Protein AF-A0A1W4WM42-F1 (afdb_monomer_lite)

Structure (mmCIF, N/CA/C/O backbone):
data_AF-A0A1W4WM42-F1
#
_entry.id   AF-A0A1W4WM42-F1
#
loop_
_atom_site.group_PDB
_atom_site.id
_atom_site.type_symbol
_atom_site.label_atom_id
_atom_site.label_alt_id
_atom_site.label_comp_id
_atom_site.label_asym_id
_atom_site.label_entity_id
_atom_site.label_seq_id
_atom_site.pdbx_PDB_ins_code
_atom_site.Cartn_x
_atom_site.Cartn_y
_atom_site.Cartn_z
_atom_site.occupancy
_atom_site.B_iso_or_equiv
_atom_site.auth_seq_id
_atom_site.auth_comp_id
_atom_site.auth_asym_id
_atom_site.auth_atom_id
_atom_site.pdbx_PDB_model_num
ATOM 1 N N . MET A 1 1 ? 35.244 -20.559 24.936 1.00 46.44 1 MET A N 1
ATOM 2 C CA . MET A 1 1 ? 34.741 -19.251 24.479 1.00 46.44 1 MET A CA 1
ATOM 3 C C . MET A 1 1 ? 34.326 -19.444 23.039 1.00 46.44 1 MET A C 1
ATOM 5 O O . MET A 1 1 ? 35.200 -19.602 22.203 1.00 46.44 1 MET A O 1
ATOM 9 N N . TYR A 1 2 ? 33.029 -19.606 22.791 1.00 42.97 2 TYR A N 1
ATOM 10 C CA . TYR A 1 2 ? 32.491 -19.576 21.435 1.00 42.97 2 TYR A CA 1
ATOM 11 C C . TYR A 1 2 ? 32.182 -18.110 21.132 1.00 42.97 2 TYR A C 1
ATOM 13 O O . TYR A 1 2 ? 31.343 -17.530 21.820 1.00 42.97 2 TYR A O 1
ATOM 21 N N . ASP A 1 3 ? 32.890 -17.521 20.169 1.00 54.53 3 ASP A N 1
ATOM 22 C CA . ASP A 1 3 ? 32.458 -16.277 19.533 1.00 54.53 3 ASP A CA 1
ATOM 23 C C . ASP A 1 3 ? 31.227 -16.610 18.695 1.00 54.53 3 ASP A C 1
ATOM 25 O O . ASP A 1 3 ? 31.301 -17.280 17.665 1.00 54.53 3 ASP A O 1
ATOM 29 N N . SER A 1 4 ? 30.069 -16.222 19.216 1.00 57.56 4 SER A N 1
ATOM 30 C CA . SER A 1 4 ? 28.809 -16.265 18.495 1.00 57.56 4 SER A CA 1
ATOM 31 C C . SER A 1 4 ? 28.702 -14.948 17.734 1.00 57.56 4 SER A C 1
ATOM 33 O O . SER A 1 4 ? 28.183 -13.971 18.270 1.00 57.56 4 SER A O 1
ATOM 35 N N . GLU A 1 5 ? 29.223 -14.900 16.507 1.00 53.06 5 GLU A N 1
ATOM 36 C CA . GLU A 1 5 ? 28.927 -13.799 15.588 1.00 53.06 5 GLU A CA 1
ATOM 37 C C . GLU A 1 5 ? 27.450 -13.882 15.195 1.00 53.06 5 GLU A C 1
ATOM 39 O O . GLU A 1 5 ? 27.045 -14.586 14.272 1.00 53.06 5 GLU A O 1
ATOM 44 N N . GLY A 1 6 ? 26.619 -13.196 15.974 1.00 50.31 6 GLY A N 1
ATOM 45 C CA . GLY A 1 6 ? 25.247 -12.897 15.609 1.00 50.31 6 GLY A CA 1
ATOM 46 C C . GLY A 1 6 ? 25.228 -11.800 14.554 1.00 50.31 6 GLY A C 1
ATOM 47 O O . GLY A 1 6 ? 24.956 -10.652 14.887 1.00 50.31 6 GLY A O 1
ATOM 48 N N . ASP A 1 7 ? 25.484 -12.145 13.291 1.00 55.72 7 ASP A N 1
ATOM 49 C CA . ASP A 1 7 ? 25.092 -11.296 12.162 1.00 55.72 7 ASP A CA 1
ATOM 50 C C . ASP A 1 7 ? 23.602 -11.510 11.873 1.00 55.72 7 ASP A C 1
ATOM 52 O O . ASP A 1 7 ? 23.193 -12.179 10.925 1.00 55.72 7 ASP A O 1
ATOM 56 N N . SER A 1 8 ? 22.763 -10.976 12.759 1.00 56.47 8 SER A N 1
ATOM 57 C CA . SER A 1 8 ? 21.355 -10.752 12.452 1.00 56.47 8 SER A CA 1
ATOM 58 C C . SER A 1 8 ? 21.225 -9.367 11.822 1.00 56.47 8 SER A C 1
ATOM 60 O O . SER A 1 8 ? 20.674 -8.450 12.431 1.00 56.47 8 SER A O 1
ATOM 62 N N . SER A 1 9 ? 21.772 -9.213 10.612 1.00 56.16 9 SER A N 1
ATOM 63 C CA . SER A 1 9 ? 21.512 -8.070 9.739 1.00 56.16 9 SER A CA 1
ATOM 64 C C . SER A 1 9 ? 20.041 -8.092 9.329 1.00 56.16 9 SER A C 1
ATOM 66 O O . SER A 1 9 ? 19.601 -8.849 8.459 1.00 56.16 9 SER A O 1
ATOM 68 N N . ASP A 1 10 ? 19.265 -7.282 10.038 1.00 55.94 10 ASP A N 1
ATOM 69 C CA . ASP A 1 10 ? 17.878 -6.979 9.744 1.00 55.94 10 ASP A CA 1
ATOM 70 C C . ASP A 1 10 ? 17.793 -6.281 8.377 1.00 55.94 10 ASP A C 1
ATOM 72 O O . ASP A 1 10 ? 18.057 -5.092 8.226 1.00 55.94 10 ASP A O 1
ATOM 76 N N . SER A 1 11 ? 17.493 -7.085 7.360 1.00 58.47 11 SER A N 1
ATOM 77 C CA . SER A 1 11 ? 16.616 -6.739 6.245 1.00 58.47 11 SER A CA 1
ATOM 78 C C . SER A 1 11 ? 16.812 -5.357 5.586 1.00 58.47 11 SER A C 1
ATOM 80 O O . SER A 1 11 ? 15.885 -4.552 5.488 1.00 58.47 11 SER A O 1
ATOM 82 N N . GLU A 1 12 ? 17.955 -5.132 4.919 1.00 57.66 12 GLU A N 1
ATOM 83 C CA . GLU A 1 12 ? 17.879 -4.337 3.686 1.00 57.66 12 GLU A CA 1
ATOM 84 C C . GLU A 1 12 ? 17.015 -5.125 2.696 1.00 57.66 12 GLU A C 1
ATOM 86 O O . GLU A 1 12 ? 17.472 -6.029 1.992 1.00 57.66 12 GLU A O 1
ATOM 91 N N . ILE A 1 13 ? 15.734 -4.781 2.619 1.00 57.53 13 ILE A N 1
ATOM 92 C CA . ILE A 1 13 ? 14.934 -5.073 1.439 1.00 57.53 13 ILE A CA 1
ATOM 93 C C . ILE A 1 13 ? 15.579 -4.260 0.311 1.00 57.53 13 ILE A C 1
ATOM 95 O O . ILE A 1 13 ? 15.204 -3.120 0.045 1.00 57.53 13 ILE A O 1
ATOM 99 N N . VAL A 1 14 ? 16.602 -4.825 -0.337 1.00 65.19 14 VAL A N 1
ATOM 100 C CA . VAL A 1 14 ? 17.242 -4.226 -1.508 1.00 65.19 14 VAL A CA 1
ATOM 101 C C . VAL A 1 14 ? 16.279 -4.416 -2.674 1.00 65.19 14 VAL A C 1
ATOM 103 O O . VAL A 1 14 ? 16.413 -5.343 -3.475 1.00 65.19 14 VAL A O 1
ATOM 106 N N . ILE A 1 15 ? 15.248 -3.570 -2.731 1.00 76.88 15 ILE A N 1
ATOM 107 C CA . ILE A 1 15 ? 14.290 -3.507 -3.834 1.00 76.88 15 ILE A CA 1
ATOM 108 C C . ILE A 1 15 ? 15.116 -3.168 -5.085 1.00 76.88 15 ILE A C 1
ATOM 110 O O . ILE A 1 15 ? 15.375 -2.004 -5.369 1.00 76.88 15 ILE A O 1
ATOM 114 N N . MET A 1 16 ? 15.557 -4.206 -5.807 1.00 82.06 16 MET A N 1
ATOM 115 C CA . MET A 1 16 ? 16.469 -4.184 -6.965 1.00 82.06 16 MET A CA 1
ATOM 116 C C . MET A 1 16 ? 17.983 -4.113 -6.657 1.00 82.06 16 MET A C 1
ATOM 118 O O . MET A 1 16 ? 18.680 -3.218 -7.140 1.00 82.06 16 MET A O 1
ATOM 122 N N . LYS A 1 17 ? 18.536 -5.103 -5.935 1.00 87.56 17 LYS A N 1
ATOM 123 C CA . LYS A 1 17 ? 20.002 -5.307 -5.890 1.00 87.56 17 LYS A CA 1
ATOM 124 C C . LYS A 1 17 ? 20.543 -5.590 -7.296 1.00 87.56 17 LYS A C 1
ATOM 126 O O . LYS A 1 17 ? 19.946 -6.366 -8.043 1.00 87.56 17 LYS A O 1
ATOM 131 N N . LYS A 1 18 ? 21.688 -4.994 -7.654 1.00 88.12 18 LYS A N 1
ATOM 132 C CA . LYS A 1 18 ? 22.393 -5.332 -8.901 1.00 88.12 18 LYS A CA 1
ATOM 133 C C . LYS A 1 18 ? 22.715 -6.832 -8.916 1.00 88.12 18 LYS A C 1
ATOM 135 O O . LYS A 1 18 ? 23.320 -7.338 -7.976 1.00 88.12 18 LYS A O 1
ATOM 140 N N . CYS A 1 19 ? 22.311 -7.519 -9.983 1.00 89.75 19 CYS A N 1
ATOM 141 C CA . CYS A 1 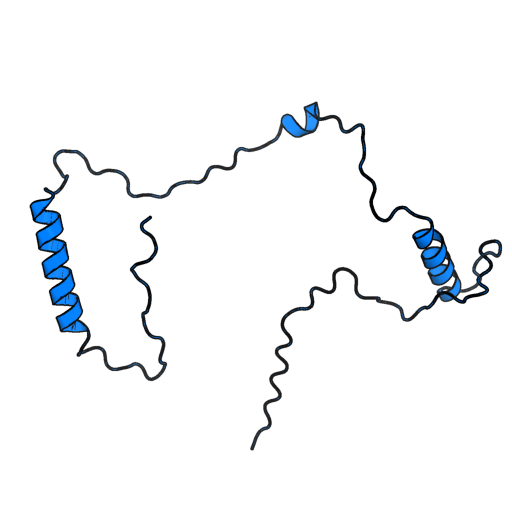19 ? 22.627 -8.934 -10.198 1.00 89.75 19 CYS A CA 1
ATOM 142 C C . CYS A 1 19 ? 23.918 -9.131 -11.009 1.00 89.75 19 CYS A C 1
ATOM 144 O O . CYS A 1 19 ? 24.550 -10.176 -10.906 1.00 89.75 19 CYS A O 1
ATOM 146 N N . LEU A 1 20 ? 24.289 -8.139 -11.824 1.00 92.00 20 LEU A N 1
ATOM 147 C CA . LEU A 1 20 ? 25.465 -8.157 -12.690 1.00 92.00 20 LEU A CA 1
ATOM 148 C C . LEU A 1 20 ? 26.388 -7.001 -12.305 1.00 92.00 20 LEU A C 1
ATOM 150 O O . LEU A 1 20 ? 25.910 -5.888 -12.054 1.00 92.00 20 LEU A O 1
ATOM 154 N N . ASP A 1 21 ? 27.690 -7.272 -12.278 1.00 93.06 21 ASP A N 1
ATOM 155 C CA . ASP A 1 21 ? 28.724 -6.272 -12.021 1.00 93.06 21 ASP A CA 1
ATOM 156 C C . ASP A 1 21 ? 29.145 -5.602 -13.334 1.00 93.06 21 ASP A C 1
ATOM 158 O O . ASP A 1 21 ? 30.170 -5.919 -13.926 1.00 93.06 21 ASP A O 1
ATOM 162 N N . VAL A 1 22 ? 28.265 -4.741 -13.852 1.00 92.94 22 VAL A N 1
ATOM 163 C CA . VAL A 1 22 ? 28.484 -4.000 -15.101 1.00 92.94 22 VAL A CA 1
ATOM 164 C C . VAL A 1 22 ? 28.365 -2.506 -14.830 1.00 92.94 22 VAL A C 1
ATOM 166 O O . VAL A 1 22 ? 27.436 -2.037 -14.156 1.00 92.94 22 VAL A O 1
ATOM 169 N N . GLU A 1 23 ? 29.304 -1.749 -15.390 1.00 92.75 23 GLU A N 1
ATOM 170 C CA . GLU A 1 23 ? 29.344 -0.292 -15.334 1.00 92.75 23 GLU A CA 1
ATOM 171 C C . GLU A 1 23 ? 29.279 0.311 -16.738 1.00 92.75 23 GLU A C 1
ATOM 173 O O . GLU A 1 23 ? 29.737 -0.287 -17.712 1.00 92.75 23 GLU A O 1
ATOM 178 N N . LEU A 1 24 ? 28.687 1.504 -16.841 1.00 90.69 24 LEU A N 1
ATOM 179 C CA . LEU A 1 24 ? 28.594 2.234 -18.102 1.00 90.69 24 LEU A CA 1
ATOM 180 C C . LEU A 1 24 ? 29.871 3.070 -18.308 1.00 90.69 24 LEU A C 1
ATOM 182 O O . LEU A 1 24 ? 30.097 3.979 -17.501 1.00 90.69 24 LEU A O 1
ATOM 186 N N . PRO A 1 25 ? 30.659 2.830 -19.371 1.00 90.19 25 PRO A N 1
ATOM 187 C CA . PRO A 1 25 ? 31.861 3.607 -19.644 1.00 90.19 25 PRO A CA 1
ATOM 188 C C . PRO A 1 25 ? 31.528 5.065 -20.022 1.00 90.19 25 PRO A C 1
ATOM 190 O O . PRO A 1 25 ? 30.446 5.344 -20.551 1.00 90.19 25 PRO A O 1
ATOM 193 N N . PRO A 1 26 ? 32.433 6.022 -19.746 1.00 85.31 26 PRO A N 1
ATOM 194 C CA . PRO A 1 26 ? 32.214 7.444 -20.025 1.00 85.31 26 PRO A CA 1
ATOM 195 C C . PRO A 1 26 ? 32.161 7.774 -21.527 1.00 85.31 26 PRO A C 1
ATOM 197 O O . PRO A 1 26 ? 31.552 8.770 -21.910 1.00 85.31 26 PRO A O 1
ATOM 200 N N . ASP A 1 27 ? 32.774 6.943 -22.366 1.00 87.06 27 ASP A N 1
ATOM 201 C CA . ASP A 1 27 ? 32.887 7.051 -23.823 1.00 87.06 27 ASP A CA 1
ATOM 202 C C . ASP A 1 27 ? 31.955 6.080 -24.574 1.00 87.06 27 ASP A C 1
ATOM 204 O O . ASP A 1 27 ? 32.191 5.755 -25.737 1.00 87.06 27 ASP A O 1
ATOM 208 N N . PHE A 1 28 ? 30.877 5.626 -23.922 1.00 87.12 28 PHE A N 1
ATOM 209 C CA . PHE A 1 28 ? 29.890 4.732 -24.526 1.00 87.12 28 PHE A CA 1
ATOM 210 C C . PHE A 1 28 ? 29.264 5.338 -25.794 1.00 87.12 28 PHE A C 1
ATOM 212 O O . PHE A 1 28 ? 28.661 6.414 -25.748 1.00 87.12 28 PHE A O 1
ATOM 219 N N . ASP A 1 29 ? 29.365 4.617 -26.912 1.00 89.44 29 ASP A N 1
ATOM 220 C CA . ASP A 1 29 ? 28.775 5.000 -28.194 1.00 89.44 29 ASP A CA 1
ATOM 221 C C . ASP A 1 29 ? 27.442 4.259 -28.413 1.00 89.44 29 ASP A C 1
ATOM 223 O O . ASP A 1 29 ? 27.447 3.079 -28.771 1.00 89.44 29 ASP A O 1
ATOM 227 N N . PRO A 1 30 ? 26.286 4.931 -28.249 1.00 86.44 30 PRO A N 1
ATOM 228 C CA . PRO A 1 30 ? 24.975 4.303 -28.393 1.00 86.44 30 PRO A CA 1
ATOM 229 C C . PRO A 1 30 ? 24.604 3.998 -29.853 1.00 86.44 30 PRO A C 1
ATOM 231 O O . PRO A 1 30 ? 23.530 3.456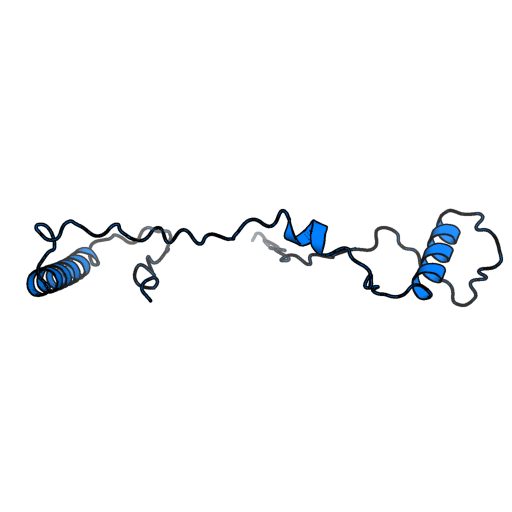 -30.105 1.00 86.44 30 PRO A O 1
ATOM 234 N N . THR A 1 31 ? 25.427 4.385 -30.832 1.00 88.75 31 THR A N 1
ATOM 235 C CA . THR A 1 31 ? 25.140 4.142 -32.255 1.00 88.75 31 THR A CA 1
ATOM 236 C C . THR A 1 31 ? 25.657 2.794 -32.747 1.00 88.75 31 THR A C 1
ATOM 238 O O . THR A 1 31 ? 25.185 2.294 -33.771 1.00 88.75 31 THR A O 1
ATOM 241 N N . LYS A 1 32 ? 26.600 2.185 -32.022 1.00 90.44 32 LYS A N 1
ATOM 242 C CA . LYS A 1 32 ? 27.148 0.874 -32.365 1.00 90.44 32 LYS A CA 1
ATOM 243 C C . LYS A 1 32 ? 26.266 -0.240 -31.795 1.00 90.44 32 LYS A C 1
ATOM 245 O O . LYS A 1 32 ? 25.823 -0.136 -30.651 1.00 90.44 32 LYS A O 1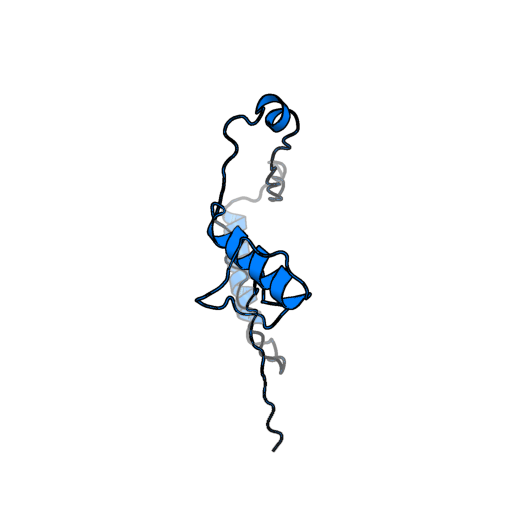
ATOM 250 N N . PRO A 1 33 ? 25.994 -1.304 -32.569 1.00 91.88 33 PRO A N 1
ATOM 251 C CA . PRO A 1 33 ? 25.301 -2.469 -32.038 1.00 91.88 33 PRO A CA 1
ATOM 252 C C . PRO A 1 33 ? 26.192 -3.183 -31.004 1.00 91.88 33 PRO A C 1
ATOM 254 O O . PRO A 1 33 ? 27.398 -3.277 -31.228 1.00 91.88 33 PRO A O 1
ATOM 257 N N . PRO A 1 34 ? 25.629 -3.695 -29.895 1.00 93.06 34 PRO A N 1
ATOM 258 C CA . PRO A 1 34 ? 26.397 -4.459 -28.918 1.00 93.06 34 PRO A CA 1
ATOM 259 C C . PRO A 1 34 ? 26.816 -5.811 -29.508 1.00 93.06 34 PRO A C 1
ATOM 261 O O . PRO A 1 34 ? 25.989 -6.528 -30.078 1.00 93.06 34 PRO A O 1
ATOM 264 N N . GLU A 1 35 ? 28.088 -6.168 -29.357 1.00 92.81 35 GLU A N 1
ATOM 265 C CA . GLU A 1 35 ? 28.662 -7.435 -29.828 1.00 92.81 35 GLU A CA 1
ATOM 266 C C . GLU A 1 35 ? 28.733 -8.472 -28.696 1.00 92.81 35 GLU A C 1
ATOM 268 O O . GLU A 1 35 ? 28.749 -9.680 -28.940 1.00 92.81 35 GLU A O 1
ATOM 273 N N . THR A 1 36 ? 28.716 -8.005 -27.444 1.00 93.75 36 THR A N 1
ATOM 274 C CA . THR A 1 36 ? 28.770 -8.830 -26.233 1.00 93.75 36 THR A CA 1
ATOM 275 C C . THR A 1 36 ? 27.567 -8.613 -25.309 1.00 93.75 36 THR A C 1
ATOM 277 O O . THR A 1 36 ? 26.841 -7.619 -25.384 1.00 93.75 36 THR A O 1
ATOM 280 N N . GLY A 1 37 ? 27.352 -9.559 -24.387 1.00 92.56 37 GLY A N 1
ATOM 281 C CA . GLY A 1 37 ? 26.295 -9.446 -23.377 1.00 92.56 37 GLY A CA 1
ATOM 282 C C . GLY A 1 37 ? 26.505 -8.278 -22.405 1.00 92.56 37 GLY A C 1
ATOM 283 O O . GLY A 1 37 ? 25.534 -7.641 -22.003 1.00 92.56 37 GLY A O 1
ATOM 284 N N . GLU A 1 38 ? 27.754 -7.960 -22.058 1.00 93.62 38 GLU A N 1
ATOM 285 C CA . GLU A 1 38 ? 28.084 -6.826 -21.184 1.00 93.62 38 GLU A CA 1
ATOM 286 C C . GLU A 1 38 ? 27.783 -5.484 -21.863 1.00 93.62 38 GLU A C 1
ATOM 288 O O . GLU A 1 38 ? 27.129 -4.629 -21.265 1.00 93.62 38 GLU A O 1
ATOM 293 N N . GLU A 1 39 ? 28.155 -5.326 -23.137 1.00 93.50 39 GLU A N 1
ATOM 294 C CA . GLU A 1 39 ? 27.826 -4.136 -23.938 1.00 93.50 39 GLU A CA 1
ATOM 295 C C . GLU A 1 39 ? 26.316 -3.951 -24.096 1.00 93.50 39 GLU A C 1
ATOM 297 O O . GLU A 1 39 ? 25.814 -2.827 -24.063 1.00 93.50 39 GLU A O 1
ATOM 302 N N . TYR A 1 40 ? 25.564 -5.047 -24.218 1.00 94.69 40 TYR A N 1
ATOM 303 C CA . TYR A 1 40 ? 24.107 -4.976 -24.229 1.00 94.69 40 TYR A CA 1
ATOM 304 C C . TYR A 1 40 ? 23.562 -4.420 -22.904 1.00 94.69 40 TYR A C 1
ATOM 306 O O . TYR A 1 40 ? 22.700 -3.539 -22.904 1.00 94.69 40 TYR A O 1
ATOM 314 N N . VAL A 1 41 ? 24.088 -4.873 -21.761 1.00 95.19 41 VAL A N 1
ATOM 315 C CA . VAL A 1 41 ? 23.697 -4.335 -20.447 1.00 95.19 41 VAL A CA 1
ATOM 316 C C . VAL A 1 41 ? 24.063 -2.852 -20.335 1.00 95.19 41 VAL A C 1
ATOM 318 O O . VAL A 1 41 ? 23.250 -2.064 -19.851 1.00 95.19 41 VAL A O 1
ATOM 321 N N . GLN A 1 42 ? 25.229 -2.440 -20.837 1.00 94.19 42 GLN A N 1
ATOM 322 C CA . GLN A 1 42 ? 25.627 -1.030 -20.911 1.00 94.19 42 GLN A CA 1
ATOM 323 C C . GLN A 1 42 ? 24.658 -0.204 -21.769 1.00 94.19 42 GLN A C 1
ATOM 325 O O . GLN A 1 42 ? 24.213 0.860 -21.335 1.00 94.19 42 GLN A O 1
ATOM 330 N N . TYR A 1 43 ? 24.248 -0.716 -22.931 1.00 94.62 43 TYR A N 1
ATOM 331 C CA . TYR A 1 43 ? 23.251 -0.072 -23.789 1.00 94.62 43 TYR A CA 1
ATOM 332 C C . TYR A 1 43 ? 21.931 0.165 -23.049 1.00 94.62 43 TYR A C 1
ATOM 334 O O . TYR A 1 43 ? 21.414 1.283 -23.030 1.00 94.62 43 TYR A O 1
ATOM 342 N N . VAL A 1 44 ? 21.428 -0.854 -22.349 1.00 94.19 44 VAL A N 1
ATOM 343 C CA . VAL A 1 44 ? 20.206 -0.751 -21.536 1.00 94.19 44 VAL A CA 1
ATOM 344 C C . VAL A 1 44 ? 20.383 0.239 -20.378 1.00 94.19 44 VAL A C 1
ATOM 346 O O . VAL A 1 44 ? 19.471 1.007 -20.067 1.00 94.19 44 VAL A O 1
ATOM 349 N N . MET A 1 45 ? 21.555 0.274 -19.733 1.00 94.06 45 MET A N 1
ATOM 350 C CA . MET A 1 45 ? 21.861 1.261 -18.689 1.00 94.06 45 MET A CA 1
ATOM 351 C C . MET A 1 45 ? 21.859 2.693 -19.235 1.00 94.06 45 MET A C 1
ATOM 353 O O . MET A 1 45 ? 21.377 3.597 -18.549 1.00 94.06 45 MET A O 1
ATOM 357 N N . TYR A 1 46 ? 22.383 2.908 -20.445 1.00 94.00 46 TYR A N 1
ATOM 358 C CA . TYR A 1 46 ? 22.344 4.195 -21.135 1.00 94.00 46 TYR A CA 1
ATOM 359 C C . TYR A 1 46 ? 20.907 4.595 -21.497 1.00 94.00 46 TYR A C 1
ATOM 361 O O . TYR A 1 46 ? 20.464 5.680 -21.121 1.00 94.00 46 TYR A O 1
ATOM 369 N N . GLU A 1 47 ? 20.151 3.706 -22.145 1.00 93.88 47 GLU A N 1
ATOM 370 C CA . GLU A 1 47 ? 18.754 3.937 -22.530 1.00 93.88 47 GLU A CA 1
ATOM 371 C C . GLU A 1 47 ? 17.889 4.278 -21.307 1.00 93.88 47 GLU A C 1
ATOM 373 O O . GLU A 1 47 ? 17.152 5.267 -21.306 1.00 93.88 47 GLU A O 1
ATOM 378 N N . ARG A 1 48 ? 18.058 3.539 -20.203 1.00 93.19 48 ARG A N 1
ATOM 379 C CA . ARG A 1 48 ? 17.337 3.782 -18.947 1.00 93.19 48 ARG A CA 1
ATOM 380 C C . ARG A 1 48 ? 17.567 5.185 -18.383 1.00 93.19 48 ARG A C 1
ATOM 382 O O . ARG A 1 48 ? 16.650 5.727 -17.769 1.00 93.19 48 ARG A O 1
ATOM 389 N N . LYS A 1 49 ? 18.754 5.782 -18.562 1.00 90.81 49 LYS A N 1
ATOM 390 C CA . LYS A 1 49 ? 19.020 7.167 -18.121 1.00 90.81 49 LYS A CA 1
ATOM 391 C C . LYS A 1 49 ? 18.179 8.189 -18.889 1.00 90.81 49 LYS A C 1
ATOM 393 O O . LYS A 1 49 ? 17.902 9.255 -18.348 1.00 90.81 49 LYS A O 1
ATOM 398 N N . MET A 1 50 ? 17.770 7.865 -20.116 1.00 92.19 50 MET A N 1
ATOM 399 C CA . MET A 1 50 ? 16.903 8.710 -20.941 1.00 92.19 50 MET A CA 1
ATOM 400 C C . MET A 1 50 ? 15.418 8.502 -20.624 1.00 92.19 50 MET A C 1
ATOM 402 O O . MET A 1 50 ? 14.591 9.380 -20.880 1.00 92.19 50 MET A O 1
ATOM 406 N N . CYS A 1 51 ? 15.057 7.358 -20.040 1.00 93.50 51 CYS A N 1
ATOM 407 C CA . CYS A 1 51 ? 13.701 7.100 -19.579 1.00 93.50 51 CYS A CA 1
ATOM 408 C C . CYS A 1 51 ? 13.341 7.957 -18.354 1.00 93.50 51 CYS A C 1
ATOM 410 O O . CYS A 1 51 ? 14.144 8.205 -17.454 1.00 93.50 51 CYS A O 1
ATOM 412 N N . LYS A 1 52 ? 12.069 8.358 -18.268 1.00 94.81 52 LYS A N 1
ATOM 413 C CA . LYS A 1 52 ? 11.532 9.018 -17.071 1.00 94.81 52 LYS A CA 1
ATOM 414 C C . LYS A 1 52 ? 11.526 8.032 -15.898 1.00 94.81 52 LYS A C 1
ATOM 416 O O . LYS A 1 52 ? 11.083 6.897 -16.050 1.00 94.81 52 LYS A O 1
ATOM 421 N N . LYS A 1 53 ? 11.957 8.480 -14.712 1.00 92.31 53 LYS A N 1
ATOM 422 C CA . LYS A 1 53 ? 12.013 7.646 -13.492 1.00 92.31 53 LYS A CA 1
ATOM 423 C C . LYS A 1 53 ? 10.644 7.088 -13.090 1.00 92.31 53 LYS A C 1
ATOM 425 O O . LYS A 1 53 ? 10.552 5.969 -12.601 1.00 92.31 53 LYS A O 1
ATOM 430 N N . TRP A 1 54 ? 9.602 7.886 -13.272 1.00 93.94 54 TRP A N 1
ATOM 431 C CA . TRP A 1 54 ? 8.216 7.498 -13.071 1.00 93.94 54 TRP A CA 1
ATOM 432 C C . TRP A 1 54 ? 7.365 8.173 -14.143 1.00 93.94 54 TRP A C 1
ATOM 434 O O . TRP A 1 54 ? 7.702 9.249 -14.644 1.00 93.94 54 TRP A O 1
ATOM 444 N N . VAL A 1 55 ? 6.268 7.523 -14.504 1.00 93.94 55 VAL A N 1
ATOM 445 C CA . VAL A 1 55 ? 5.266 8.040 -15.434 1.00 93.94 55 VAL A CA 1
ATOM 446 C C . VAL A 1 55 ? 3.892 7.773 -14.837 1.00 93.94 55 VAL A C 1
ATOM 448 O O . VAL A 1 55 ? 3.671 6.721 -14.243 1.00 93.94 55 VAL A O 1
ATOM 451 N N . VAL A 1 56 ? 2.981 8.733 -14.967 1.00 92.62 56 VAL A N 1
ATOM 452 C CA . VAL A 1 56 ? 1.576 8.579 -14.573 1.00 92.62 56 VAL A CA 1
ATOM 453 C C . VAL A 1 56 ? 0.753 8.561 -15.851 1.00 92.62 56 VAL A C 1
ATOM 455 O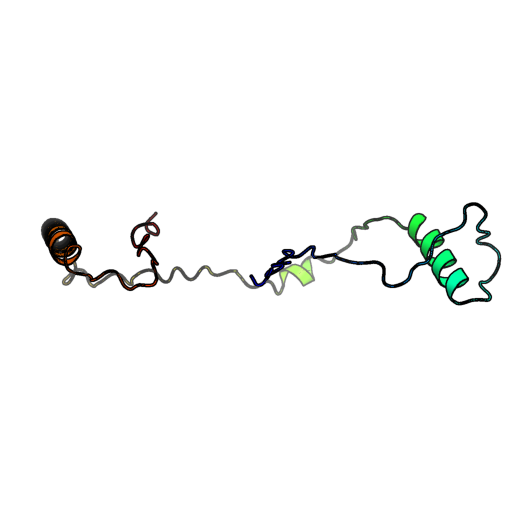 O . VAL A 1 56 ? 0.917 9.433 -16.703 1.00 92.62 56 VAL A O 1
ATOM 458 N N . ALA A 1 57 ? -0.109 7.560 -16.007 1.00 91.75 57 ALA A N 1
ATOM 459 C CA . ALA A 1 57 ? -1.045 7.517 -17.120 1.00 91.75 57 ALA A CA 1
ATOM 460 C C . ALA A 1 57 ? -2.212 8.479 -16.844 1.00 91.75 57 ALA A C 1
ATOM 462 O O . ALA A 1 57 ? -2.918 8.325 -15.851 1.00 91.75 57 ALA A O 1
ATOM 463 N N . GLU A 1 58 ? -2.412 9.470 -17.715 1.00 85.81 58 GLU A N 1
ATOM 464 C CA . GLU A 1 58 ? -3.433 10.514 -17.526 1.00 85.81 58 GLU A CA 1
ATOM 465 C C . GLU A 1 58 ? -4.859 10.006 -17.804 1.00 85.81 58 GLU A C 1
ATOM 467 O O . GLU A 1 58 ? -5.800 10.362 -17.098 1.00 85.81 58 GLU A O 1
ATOM 472 N N . ASN A 1 59 ? -5.022 9.125 -18.795 1.00 83.69 59 ASN A N 1
ATOM 473 C CA . ASN A 1 59 ? -6.329 8.678 -19.288 1.00 83.69 59 ASN A CA 1
ATOM 474 C C . ASN A 1 59 ? -6.672 7.258 -18.826 1.00 83.69 59 ASN A C 1
ATOM 476 O O . ASN A 1 59 ? -6.792 6.332 -19.629 1.00 83.69 59 ASN A O 1
ATOM 480 N N . ILE A 1 60 ? -6.831 7.083 -17.516 1.00 85.62 60 ILE A N 1
ATOM 481 C CA . ILE A 1 60 ? -7.321 5.830 -16.934 1.00 85.62 60 ILE A CA 1
ATOM 482 C C . ILE A 1 60 ? -8.857 5.868 -16.890 1.00 85.62 60 ILE A C 1
ATOM 484 O O . ILE A 1 60 ? -9.444 6.811 -16.356 1.00 85.62 60 ILE A O 1
ATOM 488 N N . ASN A 1 61 ? -9.521 4.840 -17.430 1.00 84.31 61 ASN A N 1
ATOM 489 C CA . ASN A 1 61 ? -10.982 4.721 -17.397 1.00 84.31 61 ASN A CA 1
ATOM 490 C C . ASN A 1 61 ? -11.471 4.383 -15.977 1.00 84.31 61 ASN A C 1
ATOM 492 O O . ASN A 1 61 ? -11.563 3.217 -15.595 1.00 84.31 61 ASN A O 1
ATOM 496 N N . LYS A 1 62 ? -11.802 5.420 -15.204 1.00 82.00 62 LYS A N 1
ATOM 497 C CA . LYS A 1 62 ? -12.248 5.311 -13.805 1.00 82.00 62 LYS A CA 1
ATOM 498 C C . LYS A 1 62 ? -13.526 4.490 -13.634 1.00 82.00 62 LYS A C 1
ATOM 500 O O . LYS A 1 62 ? -13.692 3.841 -12.609 1.00 82.00 62 LYS A O 1
ATOM 505 N N . THR A 1 63 ? -14.377 4.447 -14.657 1.00 83.44 63 THR A N 1
ATOM 506 C CA . THR A 1 63 ? -15.644 3.713 -14.621 1.00 83.44 63 THR A CA 1
ATOM 507 C C . THR A 1 63 ? -15.436 2.208 -14.454 1.00 83.44 63 THR A C 1
ATOM 509 O O . THR A 1 63 ? -16.265 1.558 -13.834 1.00 83.44 63 THR A O 1
ATOM 512 N N . GLU A 1 64 ? -14.332 1.639 -14.947 1.00 77.56 64 GLU A N 1
ATOM 513 C CA . GLU A 1 64 ? -14.007 0.223 -14.710 1.00 77.56 64 GLU A CA 1
ATOM 514 C C . GLU A 1 64 ? -13.362 -0.015 -13.339 1.00 77.56 64 GLU A C 1
ATOM 516 O O . GLU A 1 64 ? -13.597 -1.056 -12.726 1.00 77.56 64 GLU A O 1
ATOM 521 N N . LEU A 1 65 ? -12.586 0.951 -12.830 1.00 78.31 65 LEU A N 1
ATOM 522 C CA . LEU A 1 65 ? -11.968 0.838 -11.505 1.00 78.31 65 LEU A CA 1
ATOM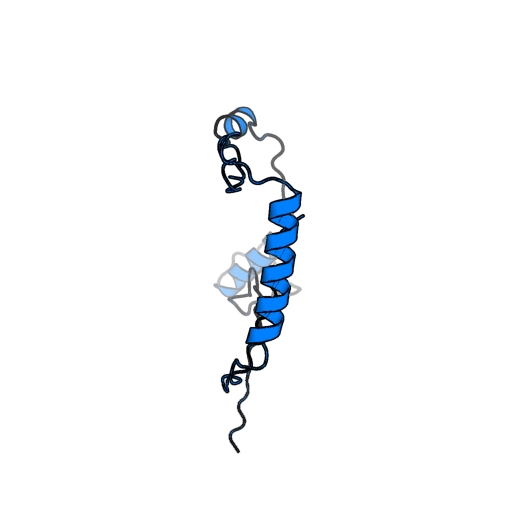 523 C C . LEU A 1 65 ? -12.998 0.904 -10.381 1.00 78.31 65 LEU A C 1
ATOM 525 O O . LEU A 1 65 ? -12.850 0.199 -9.391 1.00 78.31 65 LEU A O 1
ATOM 529 N N . GLU A 1 66 ? -14.030 1.729 -10.531 1.00 80.25 66 GLU A N 1
ATOM 530 C CA . GLU A 1 66 ? -15.056 1.939 -9.506 1.00 80.25 66 GLU A CA 1
ATOM 531 C C . GLU A 1 66 ? -16.084 0.796 -9.449 1.00 80.25 66 GLU A C 1
ATOM 533 O O . GLU A 1 66 ? -16.662 0.545 -8.396 1.00 80.25 66 GLU A O 1
ATOM 538 N N . LYS A 1 67 ? -16.288 0.057 -10.550 1.00 83.50 67 LYS A N 1
ATOM 539 C CA . LYS A 1 67 ? -17.307 -1.008 -10.643 1.00 83.50 67 LYS A CA 1
ATOM 540 C C . LYS A 1 67 ? -17.109 -2.167 -9.667 1.00 83.50 67 LYS A C 1
ATOM 542 O O . LYS A 1 67 ? -18.093 -2.765 -9.251 1.00 83.50 67 LYS A O 1
ATOM 547 N N . ASN A 1 68 ? -15.862 -2.505 -9.339 1.00 80.88 68 ASN A N 1
ATOM 548 C CA . ASN A 1 68 ? -15.523 -3.747 -8.632 1.00 80.88 68 ASN A CA 1
ATOM 549 C C . ASN A 1 68 ? -14.786 -3.510 -7.304 1.00 80.88 68 ASN A C 1
ATOM 551 O O . ASN A 1 68 ? -14.088 -4.403 -6.824 1.00 80.88 68 ASN A O 1
ATOM 555 N N . GLN A 1 69 ? -14.900 -2.321 -6.707 1.00 85.19 69 GLN A N 1
ATOM 556 C CA . GLN A 1 69 ? -14.303 -2.077 -5.393 1.00 85.19 69 GLN A CA 1
ATOM 557 C C . GLN A 1 69 ? -15.148 -2.712 -4.290 1.00 85.19 69 GLN A C 1
ATOM 559 O O . GLN A 1 69 ? -16.338 -2.436 -4.149 1.00 85.19 69 GLN A O 1
ATOM 564 N N . THR A 1 70 ? -14.518 -3.555 -3.479 1.00 88.00 70 THR A N 1
ATOM 565 C CA . THR A 1 70 ? -15.114 -4.079 -2.250 1.00 88.00 70 THR A CA 1
ATOM 566 C C . THR A 1 70 ? -14.917 -3.086 -1.114 1.00 88.00 70 THR A C 1
ATOM 568 O O . THR A 1 70 ? -13.829 -2.529 -0.956 1.00 88.00 70 THR A O 1
ATOM 571 N N . PHE A 1 71 ? -15.941 -2.899 -0.283 1.00 85.88 71 PHE A N 1
ATOM 572 C CA . PHE A 1 71 ? -15.800 -2.111 0.937 1.00 85.88 71 PHE A CA 1
ATOM 573 C C . PHE A 1 71 ? -14.881 -2.824 1.927 1.00 85.88 71 PHE A C 1
ATOM 575 O O . PHE A 1 71 ? -15.022 -4.023 2.170 1.00 85.88 71 PHE A O 1
ATOM 582 N N . TYR A 1 72 ? -13.969 -2.067 2.530 1.00 87.62 72 TYR A N 1
ATOM 583 C CA . TYR A 1 72 ? -13.272 -2.525 3.720 1.00 87.62 72 TYR A CA 1
ATOM 584 C C . TYR A 1 72 ? -14.244 -2.458 4.900 1.00 87.62 72 TYR A C 1
ATOM 586 O O . TYR A 1 72 ? -14.646 -1.373 5.321 1.00 87.62 72 TYR A O 1
ATOM 594 N N . VAL A 1 73 ? -14.654 -3.619 5.405 1.00 86.19 73 VAL A N 1
ATOM 595 C CA . VAL A 1 73 ? -15.473 -3.717 6.613 1.00 86.19 73 VAL A CA 1
ATOM 596 C C . VAL A 1 73 ? -14.536 -3.998 7.775 1.00 86.19 73 VAL A C 1
ATOM 598 O O . VAL A 1 73 ? -14.035 -5.112 7.911 1.00 86.19 73 VAL A O 1
ATOM 601 N N . THR A 1 74 ? -14.315 -3.001 8.631 1.00 82.69 74 THR A N 1
ATOM 602 C CA . THR A 1 74 ? -13.783 -3.267 9.967 1.00 82.69 74 THR A CA 1
ATOM 603 C C . THR A 1 74 ? -14.876 -4.000 10.726 1.00 82.69 74 THR A C 1
ATOM 605 O O . THR A 1 74 ? -15.840 -3.386 11.190 1.00 82.69 74 THR A O 1
ATOM 608 N N . VAL A 1 75 ? -14.774 -5.324 10.800 1.00 78.19 75 VAL A N 1
ATOM 609 C CA . VAL A 1 75 ? -15.611 -6.097 11.711 1.00 78.19 75 VAL A CA 1
ATOM 610 C C . VAL A 1 75 ? -15.145 -5.707 13.106 1.00 78.19 75 VAL A C 1
ATOM 612 O O . VAL A 1 75 ? -14.135 -6.196 13.599 1.00 78.19 75 VAL A O 1
ATOM 615 N N . ASN A 1 76 ? -15.840 -4.752 13.723 1.00 69.81 76 ASN A N 1
ATOM 616 C CA . ASN A 1 76 ? -15.703 -4.530 15.150 1.00 69.81 76 ASN A CA 1
ATOM 617 C C . ASN A 1 76 ? -16.303 -5.767 15.819 1.00 69.81 76 ASN A C 1
ATOM 619 O O . ASN A 1 76 ? -17.501 -5.804 16.101 1.00 69.81 76 ASN A O 1
ATOM 623 N N . GLU A 1 77 ? -15.478 -6.791 16.037 1.00 69.38 77 GLU A N 1
ATOM 624 C CA . GLU A 1 77 ? -15.782 -7.973 16.851 1.00 69.38 77 GLU A CA 1
ATOM 625 C C . GLU A 1 77 ? -15.854 -7.584 18.340 1.00 69.38 77 GLU A C 1
ATOM 627 O O . GLU A 1 77 ? -15.250 -8.203 19.210 1.00 69.38 77 GLU A O 1
ATOM 632 N N . GLY A 1 78 ? -16.561 -6.494 18.644 1.00 75.94 78 GLY A N 1
ATOM 633 C CA . GLY A 1 78 ? -16.874 -6.116 20.009 1.00 75.94 78 GLY A CA 1
ATOM 634 C C . GLY A 1 78 ? -17.831 -7.124 20.639 1.00 75.94 78 GLY A C 1
ATOM 635 O O . GLY A 1 78 ? -18.424 -7.978 19.977 1.00 75.94 78 GLY A O 1
ATOM 636 N N . CYS A 1 79 ? -18.029 -7.004 21.945 1.00 79.06 79 CYS A N 1
ATOM 637 C CA . CYS A 1 79 ? -19.010 -7.824 22.638 1.00 79.06 79 CYS A CA 1
ATOM 638 C C . CYS A 1 79 ? -20.432 -7.493 22.161 1.00 79.06 79 CYS A C 1
ATOM 640 O O . CYS A 1 79 ? -20.845 -6.331 22.140 1.00 79.06 79 CYS A O 1
ATOM 642 N N . VAL A 1 80 ? -21.214 -8.524 21.836 1.00 83.94 80 VAL A N 1
ATOM 643 C CA . VAL A 1 80 ? -22.659 -8.381 21.618 1.00 83.94 80 VAL A CA 1
ATOM 644 C C . VAL A 1 80 ? -23.303 -7.937 22.935 1.00 83.94 80 VAL A C 1
ATOM 646 O O . VAL A 1 80 ? -23.079 -8.557 23.976 1.00 83.94 80 VAL A O 1
ATOM 649 N N . LYS A 1 81 ? -24.101 -6.861 22.904 1.00 84.06 81 LYS A N 1
ATOM 650 C CA . LYS A 1 81 ? -24.790 -6.342 24.094 1.00 84.06 81 LYS A CA 1
ATOM 651 C C . LYS A 1 81 ? -25.710 -7.423 24.678 1.00 84.06 81 LYS A C 1
ATOM 653 O O . LYS A 1 81 ? -26.536 -7.988 23.960 1.00 84.06 81 LYS A O 1
ATOM 658 N N . ALA A 1 82 ? -25.591 -7.676 25.981 1.00 87.00 82 ALA A N 1
ATOM 659 C CA . ALA A 1 82 ? -26.504 -8.567 26.686 1.00 87.00 82 ALA A CA 1
ATOM 660 C C . ALA A 1 82 ? -27.943 -8.000 26.687 1.00 87.00 82 ALA A C 1
ATOM 662 O O . ALA A 1 82 ? -28.120 -6.776 26.659 1.00 87.00 82 ALA A O 1
ATOM 663 N N . PRO A 1 83 ? -28.979 -8.857 26.738 1.00 90.81 83 PRO A N 1
ATOM 664 C CA . PRO A 1 83 ? -30.359 -8.415 26.932 1.00 90.81 83 PRO A CA 1
ATOM 665 C C . PRO A 1 83 ? -30.498 -7.529 28.175 1.00 90.81 83 PRO A C 1
ATOM 667 O O . PRO A 1 83 ? -29.841 -7.784 29.183 1.00 90.81 83 PRO A O 1
ATOM 670 N N . ASP A 1 84 ? -31.392 -6.534 28.140 1.00 87.38 84 ASP A N 1
ATOM 671 C CA . ASP A 1 84 ? -31.490 -5.526 29.210 1.00 87.38 84 ASP A CA 1
ATOM 672 C C . ASP A 1 84 ? -31.800 -6.134 30.592 1.00 87.38 84 ASP A C 1
ATOM 674 O O . ASP A 1 84 ? -31.335 -5.630 31.609 1.00 87.38 84 ASP A O 1
ATOM 678 N N . SER A 1 85 ? -32.510 -7.266 30.641 1.00 90.31 85 SER A N 1
ATOM 679 C CA . SER A 1 85 ? -32.806 -7.999 31.882 1.00 90.31 85 SER A CA 1
ATOM 680 C C . SER A 1 85 ? -31.605 -8.729 32.495 1.00 90.31 85 SER A C 1
ATOM 682 O O . SER A 1 85 ? -31.714 -9.251 33.600 1.00 90.31 85 SER A O 1
ATOM 684 N N . MET A 1 86 ? -30.495 -8.840 31.763 1.00 88.44 86 MET A N 1
ATOM 685 C CA . MET A 1 86 ? -29.257 -9.503 32.189 1.00 88.44 86 MET A CA 1
ATOM 686 C C . MET A 1 86 ? -28.089 -8.521 32.309 1.00 88.44 86 MET A C 1
ATOM 688 O O . MET A 1 86 ? -26.962 -8.946 32.564 1.00 88.44 86 MET A O 1
ATOM 692 N N . LEU A 1 87 ? -28.332 -7.221 32.116 1.00 91.62 87 LEU A N 1
ATOM 693 C CA . LEU A 1 87 ? -27.299 -6.217 32.309 1.00 91.62 87 LEU A CA 1
ATOM 694 C C . LEU A 1 87 ? -27.007 -6.069 33.807 1.00 91.62 87 LEU A C 1
ATOM 696 O O . LEU A 1 87 ? -27.928 -5.811 34.586 1.00 91.62 87 LEU A O 1
ATOM 700 N N . PRO A 1 88 ? -25.744 -6.216 34.230 1.00 92.19 88 PRO A N 1
ATOM 701 C CA . PRO A 1 88 ? -25.382 -5.951 35.608 1.00 92.19 88 PRO A CA 1
ATOM 702 C C . PRO A 1 88 ? -25.515 -4.457 35.911 1.00 92.19 88 PRO A C 1
ATOM 704 O O . PRO A 1 88 ? -25.221 -3.609 35.063 1.00 92.19 88 PRO A O 1
ATOM 707 N N . THR A 1 89 ? -25.907 -4.127 37.140 1.00 93.94 89 THR A N 1
ATOM 708 C CA . THR A 1 89 ? -25.887 -2.740 37.618 1.00 93.94 89 THR A CA 1
ATOM 709 C C . THR A 1 89 ? -24.451 -2.220 37.679 1.00 93.94 89 THR A C 1
ATOM 711 O O . THR A 1 89 ? -23.505 -2.991 37.846 1.00 93.94 89 THR A O 1
ATOM 714 N N . GLU A 1 90 ? -24.273 -0.906 37.549 1.00 94.12 90 GLU A N 1
ATOM 715 C CA . GLU A 1 90 ? -22.948 -0.276 37.613 1.00 94.12 90 GLU A CA 1
ATOM 716 C C . GLU A 1 90 ? -22.255 -0.546 38.956 1.00 94.12 90 GLU A C 1
ATOM 718 O O . GLU A 1 90 ? -21.092 -0.941 38.986 1.00 94.12 90 GLU A O 1
ATOM 723 N N . GLU A 1 91 ? -22.998 -0.442 40.060 1.00 96.19 91 GLU A N 1
ATOM 724 C CA . GLU A 1 91 ? -22.499 -0.741 41.407 1.00 96.19 91 GLU A CA 1
ATOM 725 C C . GLU A 1 91 ? -21.948 -2.170 41.514 1.00 96.19 91 GLU A C 1
ATOM 727 O O . GLU A 1 91 ? -20.861 -2.377 42.052 1.00 96.19 91 GLU A O 1
ATOM 732 N N . TRP A 1 92 ? -22.650 -3.153 40.936 1.00 95.19 92 TRP A N 1
ATOM 733 C CA . TRP A 1 92 ? -22.197 -4.543 40.928 1.00 95.19 92 TRP A CA 1
ATOM 734 C C . TRP A 1 92 ? -20.921 -4.713 40.099 1.00 95.19 92 TRP A C 1
ATOM 736 O O . TRP A 1 92 ? -20.008 -5.419 40.520 1.00 95.19 92 TRP A O 1
ATOM 746 N N . GLN A 1 93 ? -20.820 -4.051 38.941 1.00 96.00 93 GLN A N 1
ATOM 747 C CA . GLN A 1 93 ? -19.616 -4.112 38.103 1.00 96.00 93 GLN A CA 1
ATOM 748 C C . GLN A 1 93 ? -18.393 -3.540 38.835 1.00 96.00 93 GLN A C 1
ATOM 750 O O . GLN A 1 93 ? -17.321 -4.146 38.795 1.00 96.00 93 GLN A O 1
ATOM 755 N N . LEU A 1 94 ? -18.559 -2.413 39.535 1.00 96.81 94 LEU A N 1
ATOM 756 C CA . LEU A 1 94 ? -17.496 -1.782 40.322 1.00 96.81 94 LEU A CA 1
ATOM 757 C C . LEU A 1 94 ? -17.056 -2.665 41.496 1.00 96.81 94 LEU A C 1
ATOM 759 O O . LEU A 1 94 ? -15.857 -2.863 41.692 1.00 96.81 94 LEU A O 1
ATOM 763 N N . GLU A 1 95 ? -18.007 -3.260 42.218 1.00 96.88 95 GLU A N 1
ATOM 764 C CA . GLU A 1 95 ? -17.715 -4.195 43.309 1.00 96.88 95 GLU A CA 1
ATOM 765 C C . GLU A 1 95 ? -16.950 -5.435 42.804 1.00 96.88 95 GLU A C 1
ATOM 767 O O . GLU A 1 95 ? -15.987 -5.881 43.432 1.00 96.88 95 GLU A O 1
ATOM 772 N N . GLN A 1 96 ? -17.336 -5.996 41.649 1.00 97.12 96 GLN A N 1
ATOM 773 C CA . GLN A 1 96 ? -16.604 -7.118 41.048 1.00 97.12 96 GLN A CA 1
ATOM 774 C C . GLN A 1 96 ? -15.190 -6.719 40.614 1.00 97.12 96 GLN A C 1
ATOM 776 O O . GLN A 1 96 ? -14.252 -7.499 40.793 1.00 97.12 96 GLN A O 1
ATOM 781 N N . LEU A 1 97 ? -15.018 -5.512 40.069 1.00 96.75 97 LEU A N 1
ATOM 782 C CA . LEU A 1 97 ? -13.715 -5.009 39.645 1.00 96.75 97 LEU A CA 1
ATOM 783 C C . LEU A 1 97 ? -12.763 -4.820 40.836 1.00 96.75 97 LEU A C 1
ATOM 785 O O . LEU A 1 97 ? -11.589 -5.188 40.747 1.00 96.75 97 LEU A O 1
ATOM 789 N N . GLU A 1 98 ? -13.264 -4.299 41.957 1.00 96.00 98 GLU A N 1
ATOM 790 C CA . GLU A 1 98 ? -12.499 -4.155 43.200 1.00 96.00 98 GLU A CA 1
ATOM 791 C C . GLU A 1 98 ? -12.062 -5.519 43.743 1.00 96.00 98 GLU A C 1
ATOM 793 O O . GLU A 1 98 ? -10.863 -5.756 43.921 1.00 96.00 98 GLU A O 1
ATOM 798 N N . LYS A 1 99 ? -13.004 -6.461 43.886 1.00 95.38 99 LYS A N 1
ATOM 799 C CA . LYS A 1 99 ? -12.714 -7.839 44.320 1.00 95.38 99 LYS A CA 1
ATOM 800 C C . LYS A 1 99 ? -11.691 -8.522 43.418 1.00 95.38 99 LYS A C 1
ATOM 802 O O . LYS A 1 99 ? -10.781 -9.196 43.901 1.00 95.38 99 LYS A O 1
ATOM 807 N N . PHE A 1 100 ? -11.808 -8.339 42.103 1.00 95.75 100 PHE A N 1
ATOM 808 C CA . PHE A 1 100 ? -10.848 -8.888 41.151 1.00 95.75 100 PHE A CA 1
ATOM 809 C C . PHE A 1 100 ? -9.457 -8.261 41.313 1.00 95.75 100 PHE A C 1
ATOM 811 O O . PHE A 1 100 ? -8.451 -8.968 41.256 1.00 95.75 100 PHE A O 1
ATOM 818 N N . SER A 1 101 ? -9.379 -6.952 41.564 1.00 94.50 101 SER A N 1
ATOM 819 C CA . SER A 1 101 ? -8.119 -6.249 41.830 1.00 94.50 101 SER A CA 1
ATOM 820 C C . SER A 1 101 ? -7.424 -6.775 43.089 1.00 94.50 101 SER A C 1
ATOM 822 O O . SER A 1 101 ? -6.223 -7.055 43.067 1.00 94.50 101 SER A O 1
ATOM 824 N N . GLU A 1 102 ? -8.172 -6.976 44.174 1.00 93.56 102 GLU A N 1
ATOM 825 C CA . GLU A 1 102 ? -7.656 -7.580 45.406 1.00 93.56 102 GLU A CA 1
ATOM 826 C C . GLU A 1 102 ? -7.193 -9.020 45.188 1.00 93.56 102 GLU A C 1
ATOM 828 O O . GLU A 1 102 ? -6.083 -9.381 45.583 1.00 93.56 102 GLU A O 1
ATOM 833 N N . PHE A 1 103 ? -7.990 -9.821 44.478 1.00 93.56 103 PHE A N 1
ATOM 834 C CA . PHE A 1 103 ? -7.625 -11.187 44.123 1.00 93.56 103 PHE A CA 1
ATOM 835 C C . PHE A 1 103 ? -6.329 -11.235 43.300 1.00 93.56 103 PHE A C 1
ATOM 837 O O . PHE A 1 103 ? -5.431 -12.017 43.609 1.00 93.56 103 PHE A O 1
ATOM 844 N N . ARG A 1 104 ? -6.167 -10.346 42.308 1.00 92.31 104 ARG A N 1
ATOM 845 C CA . ARG A 1 104 ? -4.919 -10.224 41.534 1.00 92.31 104 ARG A CA 1
ATOM 846 C C . ARG A 1 104 ? -3.718 -9.886 42.419 1.00 92.31 104 ARG A C 1
ATOM 848 O O . ARG A 1 104 ? -2.648 -10.471 42.237 1.00 92.31 104 ARG A O 1
ATOM 855 N N . LYS A 1 105 ? -3.876 -8.977 43.386 1.00 88.69 105 LYS A N 1
ATOM 856 C CA . LYS A 1 105 ? -2.813 -8.645 44.354 1.00 88.69 105 LYS A CA 1
ATOM 857 C C . LYS A 1 105 ? -2.475 -9.832 45.253 1.00 88.69 105 LYS A C 1
ATOM 859 O O . LYS A 1 105 ? -1.312 -10.008 45.585 1.00 88.69 105 LYS A O 1
ATOM 864 N N . PHE A 1 106 ? -3.464 -10.646 45.612 1.00 88.69 106 PHE A N 1
ATOM 865 C CA . PHE A 1 106 ? -3.276 -11.837 46.436 1.00 88.69 106 PHE A CA 1
ATOM 866 C C . PHE A 1 106 ? -2.530 -12.967 45.708 1.00 88.69 106 PHE A C 1
ATOM 868 O O . PHE A 1 106 ? -1.704 -13.633 46.326 1.00 88.69 106 PHE A O 1
ATOM 875 N N . ILE A 1 107 ? -2.766 -13.170 44.405 1.00 88.00 107 ILE A N 1
ATOM 876 C CA . ILE A 1 107 ? -2.091 -14.232 43.629 1.00 88.00 107 ILE A CA 1
ATOM 877 C C . ILE A 1 107 ? -0.676 -13.855 43.169 1.00 88.00 107 ILE A C 1
ATOM 879 O O . ILE A 1 107 ? 0.177 -14.733 43.051 1.00 88.00 107 ILE A O 1
ATOM 883 N N . THR A 1 108 ? -0.399 -12.566 42.933 1.00 80.06 108 THR A N 1
ATOM 884 C CA . THR A 1 108 ? 0.897 -12.085 42.408 1.00 80.06 108 THR A CA 1
ATOM 885 C C . THR A 1 108 ? 2.124 -12.539 43.232 1.00 80.06 108 THR A C 1
ATOM 887 O O . THR A 1 108 ? 3.113 -12.926 42.618 1.00 80.06 108 THR A O 1
ATOM 890 N N . PRO A 1 109 ? 2.098 -12.588 44.581 1.00 69.75 109 PRO A N 1
ATOM 891 C CA . PRO A 1 109 ? 3.214 -13.087 45.392 1.00 69.75 109 PRO A CA 1
ATOM 892 C C . PRO A 1 109 ? 3.490 -14.597 45.273 1.00 69.75 109 PRO A C 1
ATOM 894 O O . PRO A 1 109 ? 4.487 -15.065 45.812 1.00 69.75 109 PRO A O 1
ATOM 897 N N . SER A 1 110 ? 2.599 -15.368 44.636 1.00 58.38 110 SER A N 1
ATOM 898 C CA . SER A 1 110 ? 2.623 -16.842 44.625 1.00 58.38 110 SER A CA 1
ATOM 899 C C . SER A 1 110 ? 2.905 -17.473 43.261 1.00 58.38 110 SER A C 1
ATOM 901 O O . SER A 1 110 ? 2.914 -18.697 43.158 1.00 58.38 110 SER A O 1
ATOM 903 N N . VAL A 1 111 ? 3.153 -16.673 42.220 1.00 59.06 111 VAL A N 1
ATOM 904 C CA . VAL A 1 111 ? 3.676 -17.198 40.954 1.00 59.06 111 VAL A CA 1
ATOM 905 C C . VAL A 1 111 ? 5.176 -17.423 41.162 1.00 59.06 111 VAL A C 1
ATOM 907 O O . VAL A 1 111 ? 5.899 -16.432 41.276 1.00 59.06 111 VAL A O 1
ATOM 910 N N . PRO A 1 112 ? 5.676 -18.673 41.274 1.00 51.19 112 PRO A N 1
ATOM 911 C CA . PRO A 1 112 ? 7.112 -18.895 41.208 1.00 51.19 112 PRO A CA 1
ATOM 912 C C . PRO A 1 112 ? 7.571 -18.343 39.864 1.00 51.19 112 PRO A C 1
ATOM 914 O O . PRO A 1 112 ? 7.004 -18.700 38.830 1.00 51.19 112 PRO A O 1
ATOM 917 N N . GLU A 1 113 ? 8.543 -17.435 39.891 1.00 50.75 113 GLU A N 1
ATOM 918 C CA . GLU A 1 113 ? 9.209 -16.962 38.686 1.00 50.75 113 GLU A CA 1
ATOM 919 C C . GLU A 1 113 ? 9.601 -18.194 37.864 1.00 50.75 113 GLU A C 1
ATOM 921 O O . GLU A 1 113 ? 10.410 -19.020 38.298 1.00 50.75 113 GLU A O 1
ATOM 926 N N . THR A 1 114 ? 8.969 -18.379 36.705 1.00 51.12 114 THR A N 1
ATOM 927 C CA . THR A 1 114 ? 9.497 -19.316 35.724 1.00 51.12 114 THR A CA 1
ATOM 928 C C . THR A 1 114 ? 10.897 -18.821 35.357 1.00 51.12 114 THR A C 1
ATOM 930 O O . THR A 1 114 ? 11.072 -17.610 35.204 1.00 51.12 114 THR A O 1
ATOM 933 N N . PRO A 1 115 ? 11.900 -19.710 35.225 1.00 52.44 115 PRO A N 1
ATOM 934 C CA . PRO A 1 115 ? 13.285 -19.325 34.923 1.00 52.44 115 PRO A CA 1
ATOM 935 C C . PRO A 1 115 ? 13.444 -18.471 33.656 1.00 52.44 115 PRO A C 1
ATOM 937 O O . PRO A 1 115 ? 14.471 -17.822 33.473 1.00 52.44 115 PRO A O 1
ATOM 940 N N . ASP A 1 116 ? 12.415 -18.440 32.814 1.00 51.22 116 ASP A N 1
ATOM 941 C CA . ASP A 1 116 ? 12.346 -17.640 31.607 1.00 51.22 116 ASP A CA 1
ATOM 942 C C . ASP A 1 116 ? 11.525 -16.378 31.911 1.00 51.22 116 ASP A C 1
ATOM 944 O O . ASP A 1 116 ? 10.298 -16.410 32.027 1.00 51.22 116 ASP A O 1
ATOM 948 N N . GLY A 1 117 ? 12.238 -15.269 32.129 1.00 46.16 117 GLY A N 1
ATOM 949 C CA . GLY A 1 117 ? 11.727 -13.977 32.591 1.00 46.16 117 GLY A CA 1
ATOM 950 C C . GLY A 1 117 ? 10.841 -13.221 31.596 1.00 46.16 117 GLY A C 1
ATOM 951 O O . GLY A 1 117 ? 11.092 -12.048 31.312 1.00 46.16 117 GLY A O 1
ATOM 952 N N . GLU A 1 118 ? 9.772 -13.840 31.107 1.00 43.81 118 GLU A N 1
ATOM 953 C CA . GLU A 1 118 ? 8.707 -13.130 30.408 1.00 43.81 118 GLU A CA 1
ATOM 954 C C . GLU A 1 118 ? 7.737 -12.531 31.425 1.00 43.81 118 GLU A C 1
ATOM 956 O O . GLU A 1 118 ? 6.784 -13.142 31.908 1.00 43.81 118 GLU A O 1
ATOM 961 N N . LYS A 1 119 ? 8.010 -11.273 31.777 1.00 41.72 119 LYS A N 1
ATOM 962 C CA . LYS A 1 119 ? 7.070 -10.434 32.513 1.00 41.72 119 LYS A CA 1
ATOM 963 C C . LYS A 1 119 ? 5.746 -10.409 31.741 1.00 41.72 119 LYS A C 1
ATOM 965 O O . LYS A 1 119 ? 5.704 -9.861 30.641 1.00 41.72 119 LYS A O 1
ATOM 970 N N . LEU A 1 120 ? 4.664 -10.903 32.349 1.00 49.41 120 LEU A N 1
ATOM 971 C CA . LEU A 1 120 ? 3.285 -10.657 31.908 1.00 49.41 120 LEU A CA 1
ATOM 972 C C . LEU A 1 120 ? 2.940 -9.176 32.121 1.00 49.41 120 LEU A C 1
ATOM 974 O O . LEU A 1 120 ? 2.185 -8.789 33.013 1.00 49.41 120 LEU A O 1
ATOM 978 N N . GLN A 1 121 ? 3.560 -8.323 31.316 1.00 49.53 121 GLN A N 1
ATOM 979 C CA . GLN A 1 121 ? 3.168 -6.941 31.138 1.00 49.53 121 GLN A CA 1
ATOM 980 C C . GLN A 1 121 ? 2.148 -6.939 30.008 1.00 49.53 121 GLN A C 1
ATOM 982 O O . GLN A 1 121 ? 2.413 -7.494 28.947 1.00 49.53 121 GLN A O 1
ATOM 987 N N . ASN A 1 122 ? 1.035 -6.248 30.238 1.00 48.25 122 ASN A N 1
ATOM 988 C CA . ASN A 1 122 ? 0.004 -5.884 29.261 1.00 48.25 122 ASN A CA 1
ATOM 989 C C . ASN A 1 122 ? -1.2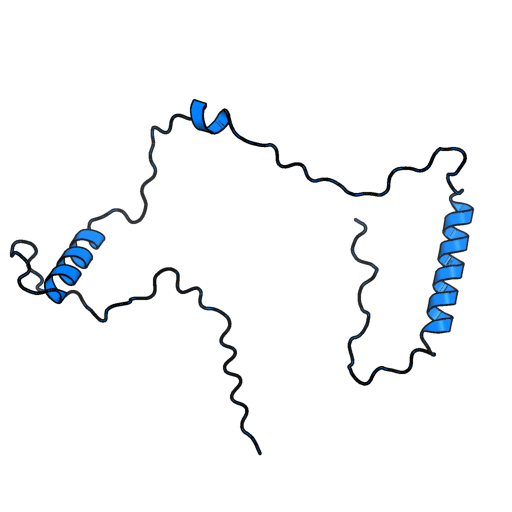10 -6.825 29.204 1.00 48.25 122 ASN A C 1
ATOM 991 O O . ASN A 1 122 ? -1.356 -7.645 28.312 1.00 48.25 122 ASN A O 1
ATOM 995 N N . PHE A 1 123 ? -2.156 -6.584 30.114 1.00 46.88 123 PHE A N 1
ATOM 996 C CA . PHE A 1 123 ? -3.582 -6.867 29.882 1.00 46.88 123 PHE A CA 1
ATOM 997 C C . PHE A 1 123 ? -4.443 -5.602 30.042 1.00 46.88 123 PHE A C 1
ATOM 999 O O . PHE A 1 123 ? -5.617 -5.676 30.379 1.00 46.88 123 PHE A O 1
ATOM 1006 N N . HIS A 1 124 ? -3.855 -4.413 29.873 1.00 47.62 124 HIS A N 1
ATOM 1007 C CA . HIS A 1 124 ? -4.553 -3.154 30.148 1.00 47.62 124 HIS A CA 1
ATOM 1008 C C . HIS A 1 124 ? -4.148 -2.039 29.177 1.00 47.62 124 HIS A C 1
ATOM 1010 O O . HIS A 1 124 ? -3.736 -0.961 29.603 1.00 47.62 124 HIS A O 1
ATOM 1016 N N . LYS A 1 125 ? -4.193 -2.314 27.866 1.00 43.44 125 LYS A N 1
ATOM 1017 C CA . LYS A 1 125 ? -3.996 -1.269 26.847 1.00 43.44 125 LYS A CA 1
ATOM 1018 C C . LYS A 1 125 ? -5.023 -1.205 25.715 1.00 43.44 125 LYS A C 1
ATOM 1020 O O . LYS A 1 125 ? -5.016 -0.192 25.032 1.00 43.44 125 LYS A O 1
ATOM 1025 N N . ASP A 1 126 ? -5.970 -2.137 25.603 1.00 44.50 126 ASP A N 1
ATOM 1026 C CA . ASP A 1 126 ? -6.899 -2.148 24.458 1.00 44.50 126 ASP A CA 1
ATOM 1027 C C . ASP A 1 126 ? -8.359 -1.844 24.845 1.00 44.50 126 ASP A C 1
ATOM 1029 O O . ASP A 1 126 ? -9.285 -2.554 24.467 1.00 44.50 126 ASP A O 1
ATOM 1033 N N . LEU A 1 127 ? -8.572 -0.766 25.607 1.00 41.12 127 LEU A N 1
ATOM 1034 C CA . LEU A 1 127 ? -9.872 -0.088 25.697 1.00 41.12 127 LEU A CA 1
ATOM 1035 C C . LEU A 1 127 ? -9.655 1.430 25.657 1.00 41.12 127 LEU A C 1
ATOM 1037 O O . LEU A 1 127 ? -9.560 2.081 26.698 1.00 41.12 127 LEU A O 1
ATOM 1041 N N . ASN A 1 128 ? -9.515 1.959 24.441 1.00 36.59 128 ASN A N 1
ATOM 1042 C CA . ASN A 1 128 ? -9.978 3.286 24.019 1.00 36.59 128 ASN A CA 1
ATOM 1043 C C . ASN A 1 128 ? -9.907 3.408 22.497 1.00 36.59 128 ASN A C 1
ATOM 1045 O O . ASN A 1 128 ? -8.813 3.158 21.946 1.00 36.59 128 ASN A O 1
#

pLDDT: mean 79.18, std 17.8, range [36.59, 97.12]

Secondary structure (DSSP, 8-state):
--------------TT--SS-----TT--TTSPP-SHHHHHHHHHHHHHHS-S----S---HHHHHHTPPP------PPPPPPGGGPPPHHHHHHHHHHHHHHHHHHGGGS---SS------SSS---

InterPro domains:
  IPR035426 Gemin2/Brr1 [PF04938] (25-116)

Radius of gyration: 32.65 Å; chains: 1; bounding box: 68×30×79 Å

Foldseek 3Di:
DDPPPPPPPPDPPVVDDDPDPADADPPLDLVDDDPDPNNVVNNVVVVVVVDDPDDDDPDDPVVVVVPDDDDDDPPPPDDDDDDPVPDDDPVVVVVVVVVVVVVCVVCVVPPDCDPPPPPPPDPPDPDD

Organism: Agrilus planipennis (NCBI:txid224129)

Sequence (128 aa):
MYDSEGDSSDSEIVIMKKCLDVELPPDFDPTKPPETGEEYVQYVMYERKMCKKWVVAENINKTELEKNQTFYVTVNEGCVKAPDSMLPTEEWQLEQLEKFSEFRKFITPSVPETPDGEKLQNFHKDLN